Protein AF-A0A4Y2Q4W3-F1 (afdb_monomer_lite)

Sequence (181 aa):
MRSGQETLEQEMRSGQERLEQEMRSGQERLEKEMRSGQEEMKIHVDGCIGKIEEEVQCVKLKIEKVESEVQRKFEESNCEIQDKIGNLERRISELEERPNYFPASPEFISSRPKVKPLTFDGQTSWTVFKTQFDVVSSTNGWTDFMKASQLVASLRGSAAEVLQGIPADKLTDLTTVEKAL

Secondary structure (DSSP, 8-state):
-HHHHHHHHHHHHHHHHHHHHHHHHHHHHHHHHHHHHHHHHHHHHHHHHHHHHHHHHHHHHHHHHHHHHHHHHHHHHHHHHHHHHHHHHHHHHHHHHS-------TTSS--S--PPPPPB-SSS-HHHHHHHHHHHHHHHT--HHHHHHHHHHHB-THHHHTTTT--TTGGG-HHHHHHH-

Structure (mmCIF, N/CA/C/O backbone):
data_AF-A0A4Y2Q4W3-F1
#
_entry.id   AF-A0A4Y2Q4W3-F1
#
loop_
_atom_site.group_PDB
_atom_site.id
_atom_site.type_symbol
_atom_site.label_atom_id
_atom_site.label_alt_id
_atom_site.label_comp_id
_atom_site.label_asym_id
_atom_site.label_entity_id
_atom_site.label_seq_id
_atom_site.pdbx_PDB_ins_code
_atom_site.Cartn_x
_atom_site.Cartn_y
_atom_site.Cartn_z
_atom_site.occupancy
_atom_site.B_iso_or_equiv
_atom_site.auth_seq_id
_atom_site.auth_comp_id
_atom_site.auth_asym_id
_atom_site.auth_atom_id
_atom_site.pdbx_PDB_model_num
ATOM 1 N N . MET A 1 1 ? -53.716 13.821 88.367 1.00 63.88 1 MET A N 1
ATOM 2 C CA . MET A 1 1 ? -52.591 14.590 87.786 1.00 63.88 1 MET A CA 1
ATOM 3 C C . MET A 1 1 ? -51.430 13.702 87.352 1.00 63.88 1 MET A C 1
ATOM 5 O O . MET A 1 1 ? -50.987 13.874 86.231 1.00 63.88 1 MET A O 1
ATOM 9 N N . ARG A 1 2 ? -50.978 12.730 88.158 1.00 69.19 2 ARG A N 1
ATOM 10 C CA . ARG A 1 2 ? -49.822 11.875 87.818 1.00 69.19 2 ARG A CA 1
ATOM 11 C C . ARG A 1 2 ? -49.988 11.042 86.526 1.00 69.19 2 ARG A C 1
ATOM 13 O O . ARG A 1 2 ? -49.065 10.992 85.730 1.00 69.19 2 ARG A O 1
ATOM 20 N N . SER A 1 3 ? -51.185 10.513 86.259 1.00 76.00 3 SER A N 1
ATOM 21 C CA . SER A 1 3 ? -51.466 9.701 85.062 1.00 76.00 3 SER A CA 1
ATOM 22 C C . SER A 1 3 ? -51.360 10.459 83.732 1.00 76.00 3 SER A C 1
ATOM 24 O O . SER A 1 3 ? -50.920 9.886 82.749 1.00 76.00 3 SER A O 1
ATOM 26 N N . GLY A 1 4 ? -51.724 11.747 83.685 1.00 82.69 4 GLY A N 1
ATOM 27 C CA . GLY A 1 4 ? -51.643 12.540 82.449 1.00 82.69 4 GLY A CA 1
ATOM 28 C C . GLY A 1 4 ? -50.209 12.907 82.054 1.00 82.69 4 GLY A C 1
ATOM 29 O O . GLY A 1 4 ? -49.908 13.020 80.871 1.00 82.69 4 GLY A O 1
ATOM 30 N N . GLN A 1 5 ? -49.316 13.056 83.039 1.00 83.19 5 GLN A N 1
ATOM 31 C CA . GLN A 1 5 ? -47.895 13.318 82.802 1.00 83.19 5 GLN A CA 1
ATOM 32 C C . GLN A 1 5 ? -47.180 12.068 82.267 1.00 83.19 5 GLN A C 1
ATOM 34 O O . GLN A 1 5 ? -46.399 12.167 81.327 1.00 83.19 5 GLN A O 1
ATOM 39 N N . GLU A 1 6 ? -47.510 10.892 82.807 1.00 85.00 6 GLU A N 1
ATOM 40 C CA . GLU A 1 6 ? -47.004 9.606 82.308 1.00 85.00 6 GLU A CA 1
ATOM 41 C C . GLU A 1 6 ? -47.453 9.337 80.861 1.00 85.00 6 GLU A C 1
ATOM 43 O O . GLU A 1 6 ? -46.635 8.925 80.040 1.00 85.00 6 GLU A O 1
ATOM 48 N N . THR A 1 7 ? -48.714 9.633 80.512 1.00 86.88 7 THR A N 1
ATOM 49 C CA . THR A 1 7 ? -49.203 9.500 79.126 1.00 86.88 7 THR A CA 1
ATOM 50 C C . THR A 1 7 ? -48.441 10.412 78.162 1.00 86.88 7 THR A C 1
ATOM 52 O O . THR A 1 7 ? -48.019 9.957 77.101 1.00 86.88 7 THR A O 1
ATOM 55 N N . LEU A 1 8 ? -48.202 11.672 78.540 1.00 89.25 8 LEU A N 1
ATOM 56 C CA . LEU A 1 8 ? -47.460 12.624 77.709 1.00 89.25 8 LEU A CA 1
ATOM 57 C C . LEU A 1 8 ? -46.004 12.176 77.478 1.00 89.25 8 LEU A C 1
ATOM 59 O O . LEU A 1 8 ? -45.507 12.217 76.354 1.00 89.25 8 LEU A O 1
ATOM 63 N N . GLU A 1 9 ? -45.318 11.710 78.527 1.00 88.62 9 GLU A N 1
ATOM 64 C CA . GLU A 1 9 ? -43.947 11.193 78.415 1.00 88.62 9 GLU A CA 1
ATOM 65 C C . GLU A 1 9 ? -43.854 9.928 77.551 1.00 88.62 9 GLU A C 1
ATOM 67 O O . GLU A 1 9 ? -42.837 9.700 76.887 1.00 88.62 9 GLU A O 1
ATOM 72 N N . GLN A 1 10 ? -44.888 9.086 77.571 1.00 91.62 10 GLN A N 1
ATOM 73 C CA . GLN A 1 10 ? -44.952 7.883 76.748 1.00 91.62 10 GLN A CA 1
ATOM 74 C C . GLN A 1 10 ? -45.185 8.225 75.272 1.00 91.62 10 GLN A C 1
ATOM 76 O O . GLN A 1 10 ? -44.501 7.676 74.406 1.00 91.62 10 GLN A O 1
ATOM 81 N N . GLU A 1 11 ? -46.085 9.168 74.975 1.00 93.19 11 GLU A N 1
ATOM 82 C CA . GLU A 1 11 ? -46.305 9.643 73.606 1.00 93.19 11 GLU A CA 1
ATOM 83 C C . GLU A 1 11 ? -45.044 10.286 73.024 1.00 93.19 11 GLU A C 1
ATOM 85 O O . GLU A 1 11 ? -44.653 9.941 71.907 1.00 93.19 11 GLU A O 1
ATOM 90 N N . MET A 1 12 ? -44.348 11.134 73.793 1.00 93.25 12 MET A N 1
ATOM 91 C CA . MET A 1 12 ? -43.080 11.734 73.360 1.00 93.25 12 MET A CA 1
ATOM 92 C C . MET A 1 12 ? -42.020 10.680 73.030 1.00 93.25 12 MET A C 1
ATOM 94 O O . MET A 1 12 ? -41.378 10.770 71.982 1.00 93.25 12 MET A O 1
ATOM 98 N N . ARG A 1 13 ? -41.868 9.655 73.880 1.00 93.69 13 ARG A N 1
ATOM 99 C CA . ARG A 1 13 ? -40.949 8.537 73.615 1.00 93.69 13 ARG A CA 1
ATOM 100 C C . ARG A 1 13 ? -41.320 7.788 72.340 1.00 93.69 13 ARG A C 1
ATOM 102 O O . ARG A 1 13 ? -40.467 7.607 71.478 1.00 93.69 13 ARG A O 1
ATOM 109 N N . SER A 1 14 ? -42.595 7.439 72.178 1.00 95.12 14 SER A N 1
ATOM 110 C CA . SER A 1 14 ? -43.063 6.732 70.981 1.00 95.12 14 SER A CA 1
ATOM 111 C C . SER A 1 14 ? -42.890 7.559 69.698 1.00 95.12 14 SER A C 1
ATOM 113 O O . SER A 1 14 ? -42.559 7.016 68.646 1.00 95.12 14 SER A O 1
ATOM 115 N N . GLY A 1 15 ? -43.073 8.882 69.775 1.00 96.06 15 GLY A N 1
ATOM 116 C CA . GLY A 1 15 ? -42.866 9.795 68.654 1.00 96.06 15 GLY A CA 1
ATOM 117 C C . GLY A 1 15 ? -41.399 9.877 68.241 1.00 96.06 15 GLY A C 1
ATOM 118 O O . GLY A 1 15 ? -41.096 9.817 67.050 1.00 96.06 15 GLY A O 1
ATOM 119 N N . GLN A 1 16 ? -40.490 9.953 69.216 1.00 94.81 16 GLN A N 1
ATOM 120 C CA . GLN A 1 16 ? -39.051 9.947 68.959 1.00 94.81 16 GLN A CA 1
ATOM 121 C C . GLN A 1 16 ? -38.584 8.611 68.365 1.00 94.81 16 GLN A C 1
ATOM 123 O O . GLN A 1 16 ? -37.875 8.611 67.360 1.00 94.81 16 GLN A O 1
ATOM 128 N N . GLU A 1 17 ? -39.026 7.481 68.923 1.00 95.94 17 GLU A N 1
ATOM 129 C CA . GLU A 1 17 ? -38.702 6.147 68.397 1.00 95.94 17 GLU A CA 1
ATOM 130 C C . GLU A 1 17 ? -39.173 5.979 66.946 1.00 95.94 17 GLU A C 1
ATOM 132 O O . GLU A 1 17 ? -38.415 5.501 66.098 1.00 95.94 17 GLU A O 1
ATOM 137 N N . ARG A 1 18 ? -40.393 6.437 66.629 1.00 96.00 18 ARG A N 1
ATOM 138 C CA . ARG A 1 18 ? -40.919 6.431 65.255 1.00 96.00 18 ARG A CA 1
ATOM 139 C C . ARG A 1 18 ? -40.069 7.271 64.310 1.00 96.00 18 ARG A C 1
ATOM 141 O O . ARG A 1 18 ? -39.752 6.801 63.221 1.00 96.00 18 ARG A O 1
ATOM 148 N N . LEU A 1 19 ? -39.682 8.479 64.719 1.00 95.75 19 LEU A N 1
ATOM 149 C CA . LEU A 1 19 ? -38.840 9.357 63.904 1.00 95.75 19 LEU A CA 1
ATOM 150 C C . LEU A 1 19 ? -37.470 8.718 63.629 1.00 95.75 19 LEU A C 1
ATOM 152 O O . LEU A 1 19 ? -37.004 8.703 62.492 1.00 95.75 19 LEU A O 1
ATOM 156 N N . GLU A 1 20 ? -36.836 8.142 64.650 1.00 95.69 20 GLU A N 1
ATOM 157 C CA . GLU A 1 20 ? -35.558 7.441 64.498 1.00 95.69 20 GLU A CA 1
ATOM 158 C C . GLU A 1 20 ? -35.669 6.197 63.604 1.00 95.69 20 GLU A C 1
ATOM 160 O O . GLU A 1 20 ? -34.729 5.874 62.870 1.00 95.69 20 GLU A O 1
ATOM 165 N N . GLN A 1 21 ? -36.797 5.483 63.656 1.00 96.12 21 GLN A N 1
ATOM 166 C CA . GLN A 1 21 ? -37.062 4.328 62.798 1.00 96.12 21 GLN A CA 1
ATOM 167 C C . GLN A 1 21 ? -37.315 4.743 61.341 1.00 96.12 21 GLN A C 1
ATOM 169 O O . GLN A 1 21 ? -36.791 4.111 60.419 1.00 96.12 21 GLN A O 1
ATOM 174 N N . GLU A 1 22 ? -38.068 5.821 61.113 1.00 96.56 22 GLU A N 1
ATOM 175 C CA . GLU A 1 22 ? -38.273 6.392 59.778 1.00 96.56 22 GLU A CA 1
ATOM 176 C C . GLU A 1 22 ? -36.949 6.869 59.170 1.00 96.56 22 GLU A C 1
ATOM 178 O O . GLU A 1 22 ? -36.658 6.534 58.022 1.00 96.56 22 GLU A O 1
ATOM 183 N N . MET A 1 23 ? -36.094 7.549 59.943 1.00 95.88 23 MET A N 1
ATOM 184 C CA . MET A 1 23 ? -34.764 7.954 59.467 1.00 95.88 23 MET A CA 1
ATOM 185 C C . MET A 1 23 ? -33.887 6.752 59.104 1.00 95.88 23 MET A C 1
ATOM 187 O O . MET A 1 23 ? -33.291 6.738 58.026 1.00 95.88 23 MET A O 1
ATOM 191 N N . ARG A 1 24 ? -33.835 5.722 59.963 1.00 96.94 24 ARG A N 1
ATOM 192 C CA . ARG A 1 24 ? -33.059 4.499 59.688 1.00 96.94 24 ARG A CA 1
ATOM 193 C C . ARG A 1 24 ? -33.545 3.784 58.432 1.00 96.94 24 ARG A C 1
ATOM 195 O O . ARG A 1 24 ? -32.750 3.509 57.540 1.00 96.94 24 ARG A O 1
ATOM 202 N N . SER A 1 25 ? -34.850 3.544 58.326 1.00 96.94 25 SER A N 1
ATOM 203 C CA . SER A 1 25 ? -35.423 2.871 57.155 1.00 96.94 25 SER A CA 1
ATOM 204 C C . SER A 1 25 ? -35.281 3.697 55.871 1.00 96.94 25 SER A C 1
ATOM 206 O O . SER A 1 25 ? -35.055 3.133 54.801 1.00 96.94 25 SER A O 1
ATOM 208 N N . GLY A 1 26 ? -35.355 5.030 55.954 1.00 97.56 26 GLY A N 1
ATOM 209 C CA . GLY A 1 26 ? -35.084 5.928 54.832 1.00 97.56 26 GLY A CA 1
ATOM 210 C C . GLY A 1 26 ? -33.639 5.832 54.342 1.00 97.56 26 GLY A C 1
ATOM 211 O O . GLY A 1 26 ? -33.408 5.700 53.138 1.00 97.56 26 GLY A O 1
ATOM 212 N N . GLN A 1 27 ? -32.675 5.825 55.266 1.00 96.25 27 GLN A N 1
ATOM 213 C CA . GLN A 1 27 ? -31.259 5.662 54.938 1.00 96.25 27 GLN A CA 1
ATOM 214 C C . GLN A 1 27 ? -30.973 4.286 54.318 1.00 96.25 27 GLN A C 1
ATOM 216 O O . GLN A 1 27 ? -30.348 4.214 53.261 1.00 96.25 27 GLN A O 1
ATOM 221 N N . GLU A 1 28 ? -31.496 3.205 54.903 1.00 97.19 28 GLU A N 1
ATOM 222 C CA . GLU A 1 28 ? -31.343 1.845 54.363 1.00 97.19 28 GLU A CA 1
ATOM 223 C C . GLU A 1 28 ? -31.926 1.710 52.947 1.00 97.19 28 GLU A C 1
ATOM 225 O O . GLU A 1 28 ? -31.341 1.048 52.085 1.00 97.19 28 GLU A O 1
ATOM 230 N N . ARG A 1 29 ? -33.070 2.357 52.678 1.00 97.56 29 ARG A N 1
ATOM 231 C CA . ARG A 1 29 ? -33.680 2.379 51.341 1.00 97.56 29 ARG A CA 1
ATOM 232 C C . ARG A 1 29 ? -32.801 3.094 50.321 1.00 97.56 29 ARG A C 1
ATOM 234 O O . ARG A 1 29 ? -32.571 2.535 49.251 1.00 97.56 29 ARG A O 1
ATOM 241 N N . LEU A 1 30 ? -32.289 4.279 50.658 1.00 97.12 30 LEU A N 1
ATOM 242 C CA . LEU A 1 30 ? -31.392 5.040 49.781 1.00 97.12 30 LEU A CA 1
ATOM 243 C C . LEU A 1 30 ? -30.102 4.268 49.486 1.00 97.12 30 LEU A C 1
ATOM 245 O O . LEU A 1 30 ? -29.673 4.195 48.336 1.00 97.12 30 LEU A O 1
ATOM 249 N N . GLU A 1 31 ? -29.506 3.641 50.501 1.00 97.69 31 GLU A N 1
ATOM 250 C CA . GLU A 1 31 ? -28.313 2.810 50.320 1.00 97.69 31 GLU A CA 1
ATOM 251 C C . GLU A 1 31 ? -28.587 1.602 49.419 1.00 97.69 31 GLU A C 1
ATOM 253 O O . GLU A 1 31 ? -27.756 1.260 48.572 1.00 97.69 31 GLU A O 1
ATOM 258 N N . LYS A 1 32 ? -29.751 0.959 49.568 1.00 97.62 32 LYS A N 1
ATOM 259 C CA . LYS A 1 32 ? -30.148 -0.175 48.728 1.00 97.62 32 LYS A CA 1
ATOM 260 C C . LYS A 1 32 ? -30.369 0.240 47.273 1.00 97.62 32 LYS A C 1
ATOM 262 O O . LYS A 1 32 ? -29.875 -0.458 46.392 1.00 97.62 32 LYS A O 1
ATOM 267 N N . GLU A 1 33 ? -31.066 1.350 47.028 1.00 97.75 33 GLU A N 1
ATOM 268 C CA . GLU A 1 33 ? -31.304 1.882 45.675 1.00 97.75 33 GLU A CA 1
ATOM 269 C C . GLU A 1 33 ? -29.999 2.314 44.996 1.00 97.75 33 GLU A C 1
ATOM 271 O O . GLU A 1 33 ? -29.754 1.985 43.835 1.00 97.75 33 GLU A O 1
ATOM 276 N N . MET A 1 34 ? -29.113 2.990 45.734 1.00 97.56 34 MET A N 1
ATOM 277 C CA . MET A 1 34 ? -27.797 3.368 45.221 1.00 97.56 34 MET A CA 1
ATOM 278 C C . MET A 1 34 ? -26.967 2.131 44.864 1.00 97.56 34 MET A C 1
ATOM 280 O O . MET A 1 34 ? -26.343 2.085 43.804 1.00 97.56 34 MET A O 1
ATOM 284 N N . ARG A 1 35 ? -26.998 1.099 45.715 1.00 97.94 35 ARG A N 1
ATOM 285 C CA . ARG A 1 35 ? -26.298 -0.166 45.469 1.00 97.94 35 ARG A CA 1
ATOM 286 C C . ARG A 1 35 ? -26.860 -0.909 44.258 1.00 97.94 35 ARG A C 1
ATOM 288 O O . ARG A 1 35 ? -26.075 -1.411 43.460 1.00 97.94 35 ARG A O 1
ATOM 295 N N . SER A 1 36 ? -28.183 -0.975 44.097 1.00 97.81 36 SER A N 1
ATOM 296 C CA . SER A 1 36 ? -28.784 -1.623 42.924 1.00 97.81 36 SER A CA 1
ATOM 297 C C . SER A 1 36 ? -28.456 -0.874 41.635 1.00 97.81 36 SER A C 1
ATOM 299 O O . SER A 1 36 ? -28.071 -1.510 40.661 1.00 97.81 36 SER A O 1
ATOM 301 N N . GLY A 1 37 ? -28.508 0.463 41.644 1.00 98.06 37 GLY A N 1
ATOM 302 C CA . GLY A 1 37 ? -28.131 1.268 40.478 1.00 98.06 37 GLY A CA 1
ATOM 303 C C . GLY A 1 37 ? -26.657 1.099 40.089 1.00 98.06 37 GLY A C 1
ATOM 304 O O . GLY A 1 37 ? -26.328 1.027 38.905 1.00 98.06 37 GLY A O 1
ATOM 305 N N . GLN A 1 38 ? -25.762 0.977 41.075 1.00 97.94 38 GLN A N 1
ATOM 306 C CA . GLN A 1 38 ? -24.351 0.671 40.826 1.00 97.94 38 GLN A CA 1
ATOM 307 C C . GLN A 1 38 ? -24.152 -0.723 40.220 1.00 97.94 38 GLN A C 1
ATOM 309 O O . GLN A 1 38 ? -23.365 -0.859 39.284 1.00 97.94 38 GLN A O 1
ATOM 314 N N . GLU A 1 39 ? -24.862 -1.741 40.712 1.00 97.75 39 GLU A N 1
ATOM 315 C CA . GLU A 1 39 ? -24.746 -3.108 40.189 1.00 97.75 39 GLU A CA 1
ATOM 316 C C . GLU A 1 39 ? -25.289 -3.219 38.757 1.00 97.75 39 GLU A C 1
ATOM 318 O O . GLU A 1 39 ? -24.640 -3.808 37.895 1.00 97.75 39 GLU A O 1
ATOM 323 N N . GLU A 1 40 ? -26.428 -2.590 38.460 1.00 98.19 40 GLU A N 1
ATOM 324 C CA . GLU A 1 40 ? -26.977 -2.542 37.098 1.00 98.19 40 GLU A CA 1
ATOM 325 C C . GLU A 1 40 ? -26.015 -1.858 36.121 1.00 98.19 40 GLU A C 1
ATOM 327 O O . GLU A 1 40 ? -25.751 -2.373 35.029 1.00 98.19 40 GLU A O 1
ATOM 332 N N . MET A 1 41 ? -25.444 -0.719 36.524 1.00 98.31 41 MET A N 1
ATOM 333 C CA . MET A 1 41 ? -24.472 -0.003 35.701 1.00 98.31 41 MET A CA 1
ATOM 334 C C . MET A 1 41 ? -23.200 -0.823 35.486 1.00 98.31 41 MET A C 1
ATOM 336 O O . MET A 1 41 ? -22.667 -0.837 34.377 1.00 98.31 41 MET A O 1
ATOM 340 N N . LYS A 1 42 ? -22.738 -1.548 36.507 1.00 98.31 42 LYS A N 1
ATOM 341 C CA . LYS A 1 42 ? -21.594 -2.453 36.395 1.00 98.31 42 LYS A CA 1
ATOM 342 C C . LYS A 1 42 ? -21.857 -3.569 35.384 1.00 98.31 42 LYS A C 1
ATOM 344 O O . LYS A 1 42 ? -21.051 -3.749 34.479 1.00 98.31 42 LYS A O 1
ATOM 349 N N . ILE A 1 43 ? -23.009 -4.240 35.463 1.00 98.44 43 ILE A N 1
ATOM 350 C CA . ILE A 1 43 ? -23.404 -5.283 34.498 1.00 98.44 43 ILE A CA 1
ATOM 351 C C . ILE A 1 43 ? -23.430 -4.722 33.070 1.00 98.44 43 ILE A C 1
ATOM 353 O O . ILE A 1 43 ? -22.956 -5.370 32.134 1.00 98.44 43 ILE A O 1
ATOM 357 N N . HIS A 1 44 ? -23.966 -3.512 32.885 1.00 98.50 44 HIS A N 1
ATOM 358 C CA . HIS A 1 44 ? -24.004 -2.873 31.572 1.00 98.50 44 HIS A CA 1
ATOM 359 C C . HIS A 1 44 ? -22.602 -2.554 31.037 1.00 98.50 44 HIS A C 1
ATOM 361 O O . HIS A 1 44 ? -22.313 -2.822 29.869 1.00 98.50 44 HIS A O 1
ATOM 367 N N . VAL A 1 45 ? -21.729 -2.001 31.885 1.00 98.62 45 VAL A N 1
ATOM 368 C CA . VAL A 1 45 ? -20.341 -1.681 31.529 1.00 98.62 45 VAL A CA 1
ATOM 369 C C . VAL A 1 45 ? -19.566 -2.949 31.182 1.00 98.62 45 VAL A C 1
ATOM 371 O O . VAL A 1 45 ? -18.958 -2.990 30.116 1.00 98.62 45 VAL A O 1
ATOM 374 N N . ASP A 1 46 ? -19.658 -3.999 31.999 1.00 98.62 46 ASP A N 1
ATOM 375 C CA . ASP A 1 46 ? -19.004 -5.289 31.746 1.00 98.62 46 ASP A CA 1
ATOM 376 C C . ASP A 1 46 ? -19.490 -5.908 30.422 1.00 98.62 46 ASP A C 1
ATOM 378 O O . ASP A 1 46 ? -18.693 -6.398 29.621 1.00 98.62 46 ASP A O 1
ATOM 382 N N . GLY A 1 47 ? -20.791 -5.807 30.124 1.00 98.69 47 GLY A N 1
ATOM 383 C CA . GLY A 1 47 ? -21.355 -6.257 28.849 1.00 98.69 47 GLY A CA 1
ATOM 384 C C . GLY A 1 47 ? -20.863 -5.453 27.638 1.00 98.69 47 GLY A C 1
ATOM 385 O O . GLY A 1 47 ? -20.638 -6.019 26.566 1.00 98.69 47 GLY A O 1
ATOM 386 N N . CYS A 1 48 ? -20.680 -4.140 27.785 1.00 98.56 48 CYS A N 1
ATOM 387 C CA . CYS A 1 48 ? -20.084 -3.298 26.747 1.00 98.56 48 CYS A CA 1
ATOM 388 C C . CYS A 1 48 ? -18.598 -3.617 26.540 1.00 98.56 48 CYS A C 1
ATOM 390 O O . CYS A 1 48 ? -18.161 -3.702 25.393 1.00 98.56 48 CYS A O 1
ATOM 392 N N . ILE A 1 49 ? -17.848 -3.840 27.623 1.00 98.69 49 ILE A N 1
ATOM 393 C CA . ILE A 1 49 ? -16.440 -4.253 27.573 1.00 98.69 49 ILE A CA 1
ATOM 394 C C . ILE A 1 49 ? -16.312 -5.571 26.808 1.00 98.69 49 ILE A C 1
ATOM 396 O O . ILE A 1 49 ? -15.557 -5.618 25.841 1.00 98.69 49 ILE A O 1
ATOM 400 N N . GLY A 1 50 ? -17.114 -6.588 27.144 1.00 98.62 50 GLY A N 1
ATOM 401 C CA . GLY A 1 50 ? -17.065 -7.886 26.462 1.00 98.62 50 GLY A CA 1
ATOM 402 C C . GLY A 1 50 ? -17.311 -7.784 24.952 1.00 98.62 50 GLY A C 1
ATOM 403 O O . GLY A 1 50 ? -16.558 -8.344 24.160 1.00 98.62 50 GLY A O 1
ATOM 404 N N . LYS A 1 51 ? -18.298 -6.985 24.522 1.00 98.62 51 LYS A N 1
ATOM 405 C CA . LYS A 1 51 ? -18.552 -6.745 23.087 1.00 98.62 51 LYS A CA 1
ATOM 406 C C . LYS A 1 51 ? -17.377 -6.061 22.388 1.00 98.62 51 LYS A C 1
ATOM 408 O O . LYS A 1 51 ? -17.053 -6.397 21.254 1.00 98.62 51 LYS A O 1
ATOM 413 N N . ILE A 1 52 ? -16.753 -5.083 23.046 1.00 98.56 52 ILE A N 1
ATOM 414 C CA . ILE A 1 52 ? -15.578 -4.393 22.501 1.00 98.56 52 ILE A CA 1
ATOM 415 C C . ILE A 1 52 ? -14.406 -5.371 22.380 1.00 98.56 52 ILE A C 1
ATOM 417 O O . ILE A 1 52 ? -13.725 -5.374 21.358 1.00 98.56 52 ILE A O 1
ATOM 421 N N . GLU A 1 53 ? -14.183 -6.217 23.385 1.00 98.62 53 GLU A N 1
ATOM 422 C CA . GLU A 1 53 ? -13.133 -7.236 23.358 1.00 98.62 53 GLU A CA 1
ATOM 423 C C . GLU A 1 53 ? -13.337 -8.237 22.212 1.00 98.62 53 GLU A C 1
ATOM 425 O O . GLU A 1 53 ? -12.385 -8.522 21.482 1.00 98.62 53 GLU A O 1
ATOM 430 N N . GLU A 1 54 ? -14.566 -8.712 21.992 1.00 98.56 54 GLU A N 1
ATOM 431 C CA . GLU A 1 54 ? -14.914 -9.591 20.866 1.00 98.56 54 GLU A CA 1
ATOM 432 C C . GLU A 1 54 ? -14.614 -8.939 19.507 1.00 98.56 54 GLU A C 1
ATOM 434 O O . GLU A 1 54 ? -13.954 -9.544 18.653 1.00 98.56 54 GLU A O 1
ATOM 439 N N . GLU A 1 55 ? -15.037 -7.688 19.307 1.00 98.44 55 GLU A N 1
ATOM 440 C CA . GLU A 1 55 ? -14.778 -6.946 18.067 1.00 98.44 55 GLU A CA 1
ATOM 441 C C . GLU A 1 55 ? -13.279 -6.690 17.852 1.00 98.44 55 GLU A C 1
ATOM 443 O O . GLU A 1 55 ? -12.770 -6.864 16.741 1.00 98.44 55 GLU A O 1
ATOM 448 N N . VAL A 1 56 ? -12.536 -6.349 18.910 1.00 98.56 56 VAL A N 1
ATOM 449 C CA . VAL A 1 56 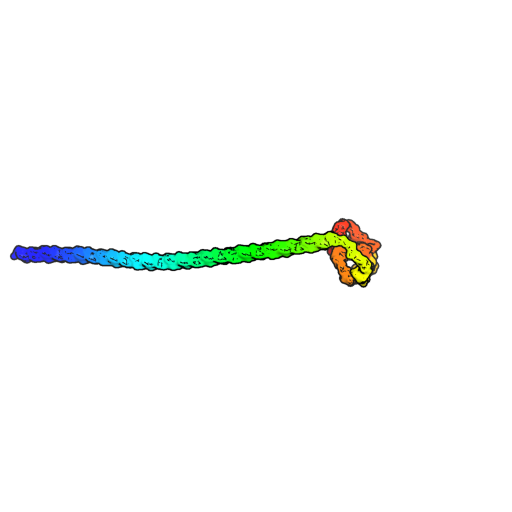? -11.077 -6.173 18.848 1.00 98.56 56 VAL A CA 1
ATOM 450 C C . VAL A 1 56 ? -10.385 -7.475 18.439 1.00 98.56 56 VAL A C 1
ATOM 452 O O . VAL A 1 56 ? -9.506 -7.446 17.573 1.00 98.56 56 VAL A O 1
ATOM 455 N N . GLN A 1 57 ? -10.793 -8.624 18.989 1.00 98.62 57 GLN A N 1
ATOM 456 C CA . GLN A 1 57 ? -10.249 -9.926 18.582 1.00 98.62 57 GLN A CA 1
ATOM 457 C C . GLN A 1 57 ? -10.605 -10.271 17.129 1.00 98.62 57 GLN A C 1
ATOM 459 O O . GLN A 1 57 ? -9.750 -10.739 16.376 1.00 98.62 57 GLN A O 1
ATOM 464 N N . CYS A 1 58 ? -11.835 -9.985 16.695 1.00 98.50 58 CYS A N 1
ATOM 465 C CA . CYS A 1 58 ? -12.265 -10.173 15.307 1.00 98.50 58 CYS A CA 1
ATOM 466 C C . CYS A 1 58 ? -11.415 -9.346 14.328 1.00 98.50 58 CYS A C 1
ATOM 468 O O . CYS A 1 58 ? -10.940 -9.863 13.312 1.00 98.50 58 CYS A O 1
ATOM 470 N N . VAL A 1 59 ? -11.184 -8.066 14.639 1.00 98.69 59 VAL A N 1
ATOM 471 C CA . VAL A 1 59 ? -10.332 -7.178 13.834 1.00 98.69 59 VAL A CA 1
ATOM 472 C C . VAL A 1 59 ? -8.889 -7.670 13.820 1.00 98.69 59 VAL A C 1
ATOM 474 O O . VAL A 1 59 ? -8.284 -7.715 12.749 1.00 98.69 59 VAL A O 1
ATOM 477 N N . LYS A 1 60 ? -8.354 -8.106 14.965 1.00 98.56 60 LYS A N 1
ATOM 478 C CA . LYS A 1 60 ? -7.001 -8.664 15.058 1.00 98.56 60 LYS A CA 1
ATOM 479 C C . LYS A 1 60 ? -6.808 -9.855 14.112 1.00 98.56 60 LYS A C 1
ATOM 481 O O . LYS A 1 60 ? -5.879 -9.842 13.310 1.00 98.56 60 LYS A O 1
ATOM 486 N N . LEU A 1 61 ? -7.728 -10.823 14.122 1.00 98.50 61 LEU A N 1
ATOM 487 C CA . LEU A 1 61 ? -7.673 -11.986 13.223 1.00 98.50 61 LEU A CA 1
ATOM 488 C C . LEU A 1 61 ? -7.783 -11.594 11.741 1.00 98.50 61 LEU A C 1
ATOM 490 O O . LEU A 1 61 ? -7.121 -12.183 10.885 1.00 98.50 61 LEU A O 1
ATOM 494 N N . LYS A 1 62 ? -8.607 -10.589 11.412 1.00 98.62 62 LYS A N 1
ATOM 495 C CA . LYS A 1 62 ? -8.703 -10.064 10.039 1.00 98.62 62 LYS A CA 1
ATOM 496 C C . LYS A 1 62 ? -7.394 -9.417 9.585 1.00 98.62 62 LYS A C 1
ATOM 498 O O . LYS A 1 62 ? -7.010 -9.616 8.435 1.00 98.62 62 LYS A O 1
ATOM 503 N N . ILE A 1 63 ? -6.718 -8.677 10.466 1.00 98.69 63 ILE A N 1
ATOM 504 C CA . ILE A 1 63 ? -5.411 -8.068 10.184 1.00 98.69 63 ILE A CA 1
ATOM 505 C C . ILE A 1 63 ? -4.364 -9.156 9.928 1.00 98.69 63 ILE A C 1
ATOM 507 O O . ILE A 1 63 ? -3.732 -9.127 8.875 1.00 98.69 63 ILE A O 1
ATOM 511 N N . GLU A 1 64 ? -4.253 -10.153 10.812 1.00 98.62 64 GLU A N 1
ATOM 512 C CA . GLU A 1 64 ? -3.316 -11.280 10.652 1.00 98.62 64 GLU A CA 1
ATOM 513 C C . GLU A 1 64 ? -3.549 -12.030 9.328 1.00 98.62 64 GLU A C 1
ATOM 515 O O . GLU A 1 64 ? -2.608 -12.364 8.603 1.00 98.62 64 GLU A O 1
ATOM 520 N N . LYS A 1 65 ? -4.817 -12.242 8.949 1.00 98.56 65 LYS A N 1
ATOM 521 C CA . LYS A 1 65 ? -5.158 -12.860 7.663 1.00 98.56 65 LYS A CA 1
ATOM 522 C C . LYS A 1 65 ? -4.677 -12.017 6.480 1.00 98.56 65 LYS A C 1
ATOM 524 O O . LYS A 1 65 ? -4.052 -12.563 5.571 1.00 98.56 65 LYS A O 1
ATOM 529 N N . VAL A 1 66 ? -4.957 -10.713 6.476 1.00 98.69 66 VAL A N 1
ATOM 530 C CA . VAL A 1 66 ? -4.526 -9.810 5.395 1.00 98.69 66 VAL A CA 1
ATOM 531 C C . VAL A 1 66 ? -3.002 -9.767 5.296 1.00 98.69 66 VAL A C 1
ATOM 533 O O . VAL A 1 66 ? -2.468 -9.846 4.191 1.00 98.69 66 VAL A O 1
ATOM 536 N N . GLU A 1 67 ? -2.304 -9.708 6.428 1.00 98.62 67 GLU A N 1
ATOM 537 C CA . GLU A 1 67 ? -0.841 -9.745 6.485 1.00 98.62 67 GLU A CA 1
ATOM 538 C C . GLU A 1 67 ? -0.289 -11.022 5.833 1.00 98.62 67 GLU A C 1
ATOM 540 O O . GLU A 1 67 ? 0.564 -10.944 4.947 1.00 98.62 67 GLU A O 1
ATOM 545 N N . SER A 1 68 ? -0.860 -12.187 6.162 1.00 98.44 68 SER A N 1
ATOM 546 C CA . SER A 1 68 ? -0.468 -13.466 5.553 1.00 98.44 68 SER A CA 1
ATOM 547 C C . SER A 1 68 ? -0.725 -13.525 4.038 1.00 98.44 68 SER A C 1
ATOM 549 O O . SER A 1 68 ? 0.085 -14.066 3.282 1.00 98.44 68 SER A O 1
ATOM 551 N N . GLU A 1 69 ? -1.830 -12.941 3.558 1.00 98.75 69 GLU A N 1
ATOM 552 C CA . GLU A 1 69 ? -2.158 -12.909 2.130 1.00 98.75 69 GLU A CA 1
ATOM 553 C C . GLU A 1 69 ? -1.223 -11.986 1.344 1.00 98.75 69 GLU A C 1
ATOM 555 O O . GLU A 1 69 ? -0.826 -12.326 0.225 1.00 98.75 69 GLU A O 1
ATOM 560 N N . VAL A 1 70 ? -0.867 -10.834 1.917 1.00 98.69 70 VAL A N 1
ATOM 561 C CA . VAL A 1 70 ? 0.096 -9.898 1.324 1.00 98.69 70 VAL A CA 1
ATOM 562 C C . VAL A 1 70 ? 1.482 -10.535 1.260 1.00 98.69 70 VAL A C 1
ATOM 564 O O . VAL A 1 70 ? 2.095 -10.520 0.191 1.00 98.69 70 VAL A O 1
ATOM 567 N N . GLN A 1 71 ? 1.934 -11.156 2.353 1.00 98.62 71 GLN A N 1
ATOM 568 C CA . GLN A 1 71 ? 3.219 -11.852 2.414 1.00 98.62 71 GLN A CA 1
ATOM 569 C C . GLN A 1 71 ? 3.313 -12.946 1.340 1.00 98.62 71 GLN A C 1
ATOM 571 O O . GLN A 1 71 ? 4.252 -12.961 0.544 1.00 98.62 71 GLN A O 1
ATOM 576 N N . ARG A 1 72 ? 2.285 -13.800 1.234 1.00 98.44 72 ARG A N 1
ATOM 577 C CA . ARG A 1 72 ? 2.222 -14.864 0.218 1.00 98.44 72 ARG A CA 1
ATOM 578 C C . ARG A 1 72 ? 2.288 -14.316 -1.210 1.00 98.44 72 ARG A C 1
ATOM 580 O O . ARG A 1 72 ? 2.992 -14.875 -2.044 1.00 98.44 72 ARG A O 1
ATOM 587 N N . LYS A 1 73 ? 1.567 -13.227 -1.510 1.00 98.38 73 LYS A N 1
ATOM 588 C CA . LYS A 1 73 ? 1.597 -12.593 -2.844 1.00 98.38 73 LYS A CA 1
ATOM 589 C C . LYS A 1 73 ? 2.968 -12.016 -3.186 1.00 98.38 73 LYS A C 1
ATOM 591 O O . LYS A 1 73 ? 3.364 -12.039 -4.353 1.00 98.38 73 LYS A O 1
ATOM 596 N N . PHE A 1 74 ? 3.668 -11.480 -2.191 1.00 98.25 74 PHE A N 1
ATOM 597 C CA . PHE A 1 74 ? 5.017 -10.961 -2.373 1.00 98.25 74 PHE A CA 1
ATOM 598 C C . PHE A 1 74 ? 6.005 -12.089 -2.692 1.00 98.25 74 PHE A C 1
ATOM 600 O O . PHE A 1 74 ? 6.761 -11.980 -3.655 1.00 98.25 74 PHE A O 1
ATOM 607 N N . GLU A 1 75 ? 5.947 -13.195 -1.947 1.00 98.38 75 GLU A N 1
ATOM 608 C CA . GLU A 1 75 ? 6.765 -14.389 -2.199 1.00 98.38 75 GLU A CA 1
ATOM 609 C C . GLU A 1 75 ? 6.501 -14.987 -3.588 1.00 98.38 75 GLU A C 1
ATOM 611 O O . GLU A 1 75 ? 7.443 -15.239 -4.336 1.00 98.38 75 GLU A O 1
ATOM 616 N N . GLU A 1 76 ? 5.229 -15.134 -3.971 1.00 98.44 76 GLU A N 1
ATOM 617 C CA . GLU A 1 76 ? 4.823 -15.638 -5.290 1.00 98.44 76 GLU A CA 1
ATOM 618 C C . GLU A 1 76 ? 5.361 -14.756 -6.429 1.00 98.44 76 GLU A C 1
ATOM 620 O O . GLU A 1 76 ? 5.978 -15.255 -7.372 1.00 98.44 76 GLU A O 1
ATOM 625 N N . SER A 1 77 ? 5.207 -13.434 -6.302 1.00 98.31 77 SER A N 1
ATOM 626 C CA . SER A 1 77 ? 5.720 -12.476 -7.292 1.00 98.31 77 SER A CA 1
ATOM 627 C C . SER A 1 77 ? 7.247 -12.507 -7.381 1.00 98.31 77 SER A C 1
ATOM 629 O O . SER A 1 77 ? 7.808 -12.391 -8.470 1.00 98.31 77 SER A O 1
ATOM 631 N N . ASN A 1 78 ? 7.935 -12.664 -6.247 1.00 98.31 78 ASN A N 1
ATOM 632 C CA . ASN A 1 78 ? 9.392 -12.741 -6.213 1.00 98.31 78 ASN A CA 1
ATOM 633 C C . ASN A 1 78 ? 9.904 -14.002 -6.925 1.00 98.31 78 ASN A C 1
ATOM 635 O O . ASN A 1 78 ? 10.838 -13.901 -7.717 1.00 98.31 78 ASN A O 1
ATOM 639 N N . CYS A 1 79 ? 9.266 -15.160 -6.718 1.00 97.44 79 CYS A N 1
ATOM 640 C CA . CYS A 1 79 ? 9.574 -16.382 -7.466 1.00 97.44 79 CYS A CA 1
ATOM 641 C C . CYS A 1 79 ? 9.390 -16.184 -8.980 1.00 97.44 79 CYS A C 1
ATOM 643 O O . CYS A 1 79 ? 10.296 -16.498 -9.748 1.00 97.44 79 CYS A O 1
ATOM 645 N N . GLU A 1 80 ? 8.275 -15.586 -9.418 1.00 98.50 80 GLU A N 1
ATOM 646 C CA . GLU A 1 80 ? 8.025 -15.343 -10.848 1.00 98.50 80 GLU A CA 1
ATOM 647 C C . GLU A 1 80 ? 9.067 -14.398 -11.475 1.00 98.50 80 GLU A C 1
ATOM 649 O O . GLU A 1 80 ? 9.508 -14.594 -12.612 1.00 98.50 80 GLU A O 1
ATOM 654 N N . ILE A 1 81 ? 9.476 -13.361 -10.741 1.00 98.25 81 ILE A N 1
ATOM 655 C CA . ILE A 1 81 ? 10.521 -12.433 -11.185 1.00 98.25 81 ILE A CA 1
ATOM 656 C C . ILE A 1 81 ? 11.868 -13.154 -11.290 1.00 98.25 81 ILE A C 1
ATOM 658 O O . ILE A 1 81 ? 12.547 -12.998 -12.305 1.00 98.25 81 ILE A O 1
ATOM 662 N N . GLN A 1 82 ? 12.237 -13.960 -10.291 1.00 98.50 82 GLN A N 1
ATOM 663 C CA . GLN A 1 82 ? 13.476 -14.746 -10.305 1.00 98.50 82 GLN A CA 1
ATOM 664 C C . GLN A 1 82 ? 13.507 -15.730 -11.484 1.00 98.50 82 GLN A C 1
ATOM 666 O O . GLN A 1 82 ? 14.501 -15.784 -12.208 1.00 98.50 82 GLN A O 1
ATOM 671 N N . ASP A 1 83 ? 12.399 -16.420 -11.764 1.00 98.06 83 ASP A N 1
ATOM 672 C CA . ASP A 1 83 ? 12.286 -17.328 -12.913 1.00 98.06 83 ASP A CA 1
ATOM 673 C C . ASP A 1 83 ? 12.457 -16.593 -14.252 1.00 98.06 83 ASP A C 1
ATOM 675 O O . ASP A 1 83 ? 13.148 -17.069 -15.163 1.00 98.06 83 ASP A O 1
ATOM 679 N N . LYS A 1 84 ? 11.851 -15.404 -14.388 1.00 98.25 84 LYS A N 1
ATOM 680 C CA . LYS A 1 84 ? 12.007 -14.559 -15.584 1.00 98.25 84 LYS A CA 1
ATOM 681 C C . LYS A 1 84 ? 13.440 -14.063 -15.746 1.00 98.25 84 LYS A C 1
ATOM 683 O O . LYS A 1 84 ? 13.939 -14.071 -16.871 1.00 98.25 84 LYS A O 1
ATOM 688 N N . ILE A 1 85 ? 14.099 -13.665 -14.657 1.00 98.31 85 ILE A N 1
ATOM 689 C CA . ILE A 1 85 ? 15.510 -13.257 -14.667 1.00 98.31 85 ILE A CA 1
ATOM 690 C C . ILE A 1 85 ? 16.383 -14.425 -15.131 1.00 98.31 85 ILE A C 1
ATOM 692 O O . ILE A 1 85 ? 17.084 -14.276 -16.129 1.00 98.31 85 ILE A O 1
ATOM 696 N N . GLY A 1 86 ? 16.252 -15.609 -14.526 1.00 98.12 86 GLY A N 1
ATOM 697 C CA . GLY A 1 86 ? 17.033 -16.786 -14.925 1.00 98.12 86 GLY A CA 1
ATOM 698 C C . GLY A 1 86 ? 16.780 -17.223 -16.375 1.00 98.12 86 GLY A C 1
ATOM 699 O O . GLY A 1 86 ? 17.682 -17.699 -17.069 1.00 98.12 86 GLY A O 1
ATOM 700 N N . ASN A 1 87 ? 15.561 -17.026 -16.892 1.00 98.00 87 ASN A N 1
ATOM 701 C CA . ASN A 1 87 ? 15.268 -17.244 -18.310 1.00 98.00 87 ASN A CA 1
ATOM 702 C C . ASN A 1 87 ? 16.011 -16.254 -19.219 1.00 98.00 87 ASN A C 1
ATOM 704 O O . ASN A 1 87 ? 16.569 -16.661 -20.240 1.00 98.00 87 ASN A O 1
ATOM 708 N N . LEU A 1 88 ? 16.016 -14.970 -18.856 1.00 97.56 88 LEU A N 1
ATOM 709 C CA . LEU A 1 88 ? 16.709 -13.929 -19.610 1.00 97.56 88 LEU A CA 1
ATOM 710 C C . LEU A 1 88 ? 18.225 -14.117 -19.574 1.00 97.56 88 LEU A C 1
ATOM 712 O O . LEU A 1 88 ? 18.843 -14.037 -20.630 1.00 97.56 88 LEU A O 1
ATOM 716 N N . GLU A 1 89 ? 18.804 -14.426 -18.413 1.00 96.81 89 GLU A N 1
ATOM 717 C CA . GLU A 1 89 ? 20.234 -14.722 -18.265 1.00 96.81 89 GLU A CA 1
ATOM 718 C C . GLU A 1 89 ? 20.658 -15.861 -19.199 1.00 96.81 89 GLU A C 1
ATOM 720 O O . GLU A 1 89 ? 21.579 -15.693 -19.995 1.00 96.81 89 GLU A O 1
ATOM 725 N N . ARG A 1 90 ? 19.911 -16.974 -19.216 1.00 96.19 90 ARG A N 1
ATOM 726 C CA . ARG A 1 90 ? 20.164 -18.094 -20.137 1.00 96.19 90 ARG A CA 1
ATOM 727 C C . ARG A 1 90 ? 20.074 -17.686 -21.609 1.00 96.19 90 ARG A C 1
ATOM 729 O O . ARG A 1 90 ? 20.942 -18.055 -22.393 1.00 96.19 90 ARG A O 1
ATOM 736 N N . ARG A 1 91 ? 19.054 -16.912 -21.997 1.00 94.69 91 ARG A N 1
ATOM 737 C CA . ARG A 1 91 ? 18.911 -16.416 -23.380 1.00 94.69 91 ARG A CA 1
ATOM 738 C C . ARG A 1 91 ? 20.044 -15.471 -23.777 1.00 94.69 91 ARG A C 1
ATOM 740 O O . ARG A 1 91 ? 20.440 -15.470 -24.937 1.00 94.69 91 ARG A O 1
ATOM 747 N N . ILE A 1 92 ? 20.540 -14.659 -22.844 1.00 93.06 92 ILE A N 1
ATOM 748 C CA . ILE A 1 92 ? 21.700 -13.790 -23.065 1.00 93.06 92 ILE A CA 1
ATOM 749 C C . ILE A 1 92 ? 22.943 -14.653 -23.291 1.00 93.06 92 ILE A C 1
ATOM 751 O O . ILE A 1 92 ? 23.602 -14.470 -24.310 1.00 93.06 92 ILE A O 1
ATOM 755 N N . SER A 1 93 ? 23.197 -15.657 -22.445 1.00 90.31 93 SER A N 1
ATOM 756 C CA . SER A 1 93 ? 24.323 -16.584 -22.627 1.00 90.31 93 SER A CA 1
ATOM 757 C C . SER A 1 93 ? 24.258 -17.343 -23.958 1.00 90.31 93 SER A C 1
ATOM 759 O O . SER A 1 93 ? 25.261 -17.439 -24.654 1.00 90.31 93 SER A O 1
ATOM 761 N N . GLU A 1 94 ? 23.079 -17.818 -24.377 1.00 89.38 94 GLU A N 1
ATOM 762 C CA . GLU A 1 94 ? 22.890 -18.464 -25.690 1.00 89.38 94 GLU A CA 1
ATOM 763 C C . GLU A 1 94 ? 23.219 -17.523 -26.866 1.00 89.38 94 GLU A C 1
ATOM 765 O O . GLU A 1 94 ? 23.742 -17.960 -27.895 1.00 89.38 94 GLU A O 1
ATOM 770 N N . LEU A 1 95 ? 22.906 -16.229 -26.737 1.00 83.38 95 LEU A N 1
ATOM 771 C CA . LEU A 1 95 ? 23.231 -15.220 -27.749 1.00 83.38 95 LEU A CA 1
ATOM 772 C C . LEU A 1 95 ? 24.720 -14.858 -27.758 1.00 83.38 95 LEU A C 1
ATOM 774 O O . LEU A 1 95 ? 25.250 -14.584 -28.834 1.00 83.38 95 LEU A O 1
ATOM 778 N N . GLU A 1 96 ? 25.376 -14.860 -26.597 1.00 79.69 96 GLU A N 1
ATOM 779 C CA . GLU A 1 96 ? 26.815 -14.608 -26.452 1.00 79.69 96 GLU A CA 1
ATOM 780 C C . GLU A 1 96 ? 27.668 -15.790 -26.939 1.00 79.69 96 GLU A C 1
ATOM 782 O O . GLU A 1 96 ? 28.689 -15.578 -27.594 1.00 79.69 96 GLU A O 1
ATOM 787 N N . GLU A 1 97 ? 27.247 -17.032 -26.671 1.00 74.75 97 GLU A N 1
ATOM 788 C CA . GLU A 1 97 ? 27.970 -18.240 -27.091 1.00 74.75 97 GLU A CA 1
ATOM 789 C C . GLU A 1 97 ? 27.789 -18.577 -28.568 1.00 74.75 97 GLU A C 1
ATOM 791 O O . GLU A 1 97 ? 28.614 -19.305 -29.123 1.00 74.75 97 GLU A O 1
ATOM 796 N N . ARG A 1 98 ? 26.744 -18.061 -29.234 1.00 69.62 98 ARG A N 1
ATOM 797 C CA . ARG A 1 98 ? 26.573 -18.253 -30.675 1.00 69.62 98 ARG A CA 1
ATOM 798 C C . ARG A 1 98 ? 27.726 -17.533 -31.386 1.00 69.62 98 ARG A C 1
ATOM 800 O O . ARG A 1 98 ? 27.690 -16.304 -31.483 1.00 69.62 98 ARG A O 1
ATOM 807 N N . PRO A 1 99 ? 28.732 -18.250 -31.935 1.00 59.12 99 PRO A N 1
ATOM 808 C CA . PRO A 1 99 ? 29.778 -17.602 -32.711 1.00 59.12 99 PRO A CA 1
ATOM 809 C C . PRO A 1 99 ? 29.067 -16.878 -33.843 1.00 59.12 99 PRO A C 1
ATOM 811 O O . PRO A 1 99 ? 28.133 -17.448 -34.408 1.00 59.12 99 PRO A O 1
ATOM 814 N N . ASN A 1 100 ? 29.467 -15.641 -34.139 1.00 58.78 100 ASN A N 1
ATOM 815 C CA . ASN A 1 100 ? 28.945 -14.828 -35.236 1.00 58.78 100 ASN A CA 1
ATOM 816 C C . ASN A 1 100 ? 28.912 -15.612 -36.563 1.00 58.78 100 ASN A C 1
ATOM 818 O O . ASN A 1 100 ? 29.767 -15.442 -37.425 1.00 58.78 100 ASN A O 1
ATOM 822 N N . TYR A 1 101 ? 27.893 -16.437 -36.766 1.00 51.31 101 TYR A N 1
ATOM 823 C CA . TYR A 1 101 ? 27.436 -16.879 -38.063 1.00 51.31 101 TYR A CA 1
ATOM 824 C C . TYR A 1 101 ? 26.221 -16.022 -38.368 1.00 51.31 101 TYR A C 1
ATOM 826 O O . TYR A 1 101 ? 25.081 -16.472 -38.448 1.00 51.31 101 TYR A O 1
ATOM 834 N N . PHE A 1 102 ? 26.493 -14.728 -38.519 1.00 48.88 102 PHE A N 1
ATOM 835 C CA . PHE A 1 102 ? 25.845 -14.030 -39.605 1.00 48.88 102 PHE A CA 1
ATOM 836 C C . PHE A 1 102 ? 26.306 -14.773 -40.861 1.00 48.88 102 PHE A C 1
ATOM 838 O O . PHE A 1 102 ? 27.482 -14.643 -41.217 1.00 48.88 102 PHE A O 1
ATOM 845 N N . PRO A 1 103 ? 25.452 -15.539 -41.573 1.00 48.72 103 PRO A N 1
ATOM 846 C CA . PRO A 1 103 ? 25.685 -15.590 -42.997 1.00 48.72 103 PRO A CA 1
ATOM 847 C C . PRO A 1 103 ? 25.731 -14.119 -43.394 1.00 48.72 103 PRO A C 1
ATOM 849 O O . PRO A 1 103 ? 24.819 -13.349 -43.070 1.00 48.72 103 PRO A O 1
ATOM 852 N N . ALA A 1 104 ? 26.824 -13.697 -44.014 1.00 45.44 104 ALA A N 1
ATOM 853 C CA . ALA A 1 104 ? 26.825 -12.480 -44.793 1.00 45.44 104 ALA A CA 1
ATOM 854 C C . ALA A 1 104 ? 25.811 -12.694 -45.927 1.00 45.44 104 ALA A C 1
ATOM 856 O O . ALA A 1 104 ? 26.191 -12.928 -47.065 1.00 45.44 104 ALA A O 1
ATOM 857 N N . SER A 1 105 ? 24.515 -12.717 -45.604 1.00 47.59 105 SER A N 1
ATOM 858 C CA . SER A 1 105 ? 23.453 -12.518 -46.562 1.00 47.59 105 SER A CA 1
ATOM 859 C C . SER A 1 105 ? 23.544 -11.029 -46.885 1.00 47.59 105 SER A C 1
ATOM 861 O O . SER A 1 105 ? 23.335 -10.190 -46.001 1.00 47.59 105 SER A O 1
ATOM 863 N N . PRO A 1 106 ? 23.918 -10.656 -48.117 1.00 54.75 106 PRO A N 1
ATOM 864 C CA . PRO A 1 106 ? 23.954 -9.252 -48.523 1.00 54.75 106 PRO A CA 1
ATOM 865 C C . PRO A 1 106 ? 22.559 -8.597 -48.476 1.00 54.75 106 PRO A C 1
ATOM 867 O O . PRO A 1 106 ? 22.427 -7.381 -48.618 1.00 54.75 106 PRO A O 1
ATOM 870 N N . GLU A 1 107 ? 21.515 -9.400 -48.261 1.00 52.28 107 GLU A N 1
ATOM 871 C CA . GLU A 1 107 ? 20.109 -9.029 -48.382 1.00 52.28 107 GLU A CA 1
ATOM 872 C C . GLU A 1 107 ? 19.536 -8.299 -47.160 1.00 52.28 107 GLU A C 1
ATOM 874 O O . GLU A 1 107 ? 18.555 -7.581 -47.313 1.00 52.28 107 GLU A O 1
ATOM 879 N N . PHE A 1 108 ? 20.150 -8.386 -45.971 1.00 51.53 108 PHE A N 1
ATOM 880 C CA . PHE A 1 108 ? 19.657 -7.661 -44.782 1.00 51.53 108 PHE A CA 1
ATOM 881 C C . PHE A 1 108 ? 20.480 -6.424 -44.387 1.00 51.53 108 PHE A C 1
ATOM 883 O O . PHE A 1 108 ? 20.100 -5.711 -43.459 1.00 51.53 108 PHE A O 1
ATOM 890 N N . ILE A 1 109 ? 21.571 -6.115 -45.103 1.00 47.44 109 ILE A N 1
ATOM 891 C CA . ILE A 1 109 ? 22.392 -4.899 -44.878 1.00 47.44 109 ILE A CA 1
ATOM 892 C C . ILE A 1 109 ? 22.441 -3.986 -46.121 1.00 47.44 109 ILE A C 1
ATOM 894 O O . ILE A 1 109 ? 23.195 -3.017 -46.184 1.00 47.44 109 ILE A O 1
ATOM 898 N N . SER A 1 110 ? 21.594 -4.235 -47.115 1.00 51.03 110 SER A N 1
ATOM 899 C CA . SER A 1 110 ? 21.309 -3.279 -48.185 1.00 51.03 110 SER A CA 1
ATOM 900 C C . SER A 1 110 ? 19.793 -3.142 -48.262 1.00 51.03 110 SER A C 1
ATOM 902 O O . SER A 1 110 ? 19.079 -4.124 -48.361 1.00 51.03 110 SER A O 1
ATOM 904 N N . SER A 1 111 ? 19.209 -1.960 -48.098 1.00 52.16 111 SER A N 1
ATOM 905 C CA . SER A 1 111 ? 19.195 -1.017 -49.212 1.00 52.16 111 SER A CA 1
ATOM 906 C C . SER A 1 111 ? 18.648 0.361 -48.822 1.00 52.16 111 SER A C 1
ATOM 908 O O . SER A 1 111 ? 18.077 1.039 -49.669 1.00 52.16 111 SER A O 1
ATOM 910 N N . ARG A 1 112 ? 18.779 0.827 -47.567 1.00 57.91 112 ARG A N 1
ATOM 911 C CA . ARG A 1 112 ? 18.411 2.228 -47.295 1.00 57.91 112 ARG A CA 1
ATOM 912 C C . ARG A 1 112 ? 19.476 3.124 -47.950 1.00 57.91 112 ARG A C 1
ATOM 914 O O . ARG A 1 112 ? 20.633 3.055 -47.522 1.00 57.91 112 ARG A O 1
ATOM 921 N N . PRO A 1 113 ? 19.155 3.913 -48.999 1.00 56.16 113 PRO A N 1
ATOM 922 C CA . PRO A 1 113 ? 20.149 4.762 -49.639 1.00 56.16 113 PRO A CA 1
ATOM 923 C C . PRO A 1 113 ? 20.670 5.730 -48.582 1.00 56.16 113 PRO A C 1
ATOM 925 O O . PRO A 1 113 ? 19.894 6.497 -48.022 1.00 56.16 113 PRO A O 1
ATOM 928 N N . LYS A 1 114 ? 21.968 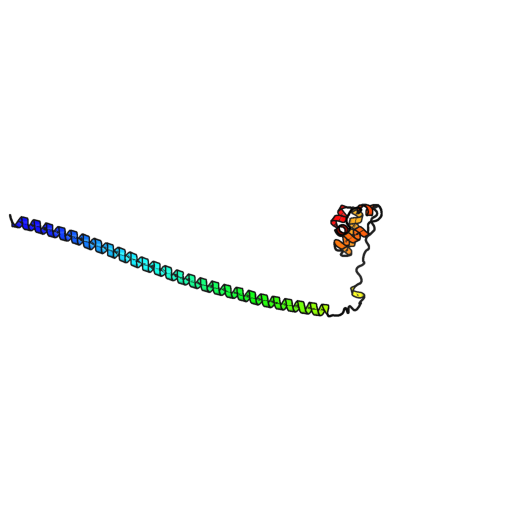5.674 -48.268 1.00 68.56 114 LYS A N 1
ATOM 929 C CA . LYS A 1 114 ? 22.602 6.664 -47.391 1.00 68.56 114 LYS A CA 1
ATOM 930 C C . LYS A 1 114 ? 22.735 7.947 -48.198 1.00 68.56 114 LYS A C 1
ATOM 932 O O . LYS A 1 114 ? 23.750 8.162 -48.863 1.00 68.56 114 LYS A O 1
ATOM 937 N N . VAL A 1 115 ? 21.674 8.751 -48.205 1.00 80.12 115 VAL A N 1
ATOM 938 C CA . VAL A 1 115 ? 21.667 10.040 -48.896 1.00 80.12 115 VAL A CA 1
ATOM 939 C C . VAL A 1 115 ? 22.747 10.889 -48.241 1.00 80.12 115 VAL A C 1
A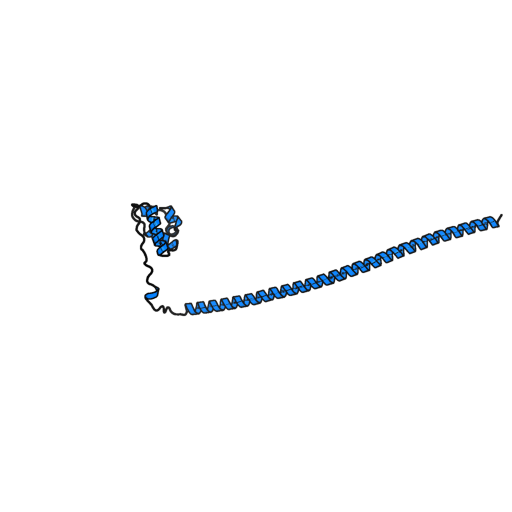TOM 941 O O . VAL A 1 115 ? 22.728 11.095 -47.028 1.00 80.12 115 VAL A O 1
ATOM 944 N N . LYS A 1 116 ? 23.747 11.311 -49.015 1.00 83.00 116 LYS A N 1
ATOM 945 C CA . LYS A 1 116 ? 24.817 12.157 -48.488 1.00 83.00 116 LYS A CA 1
ATOM 946 C C . LYS A 1 116 ? 24.264 13.568 -48.289 1.00 83.00 116 LYS A C 1
ATOM 948 O O . LYS A 1 116 ? 23.603 14.071 -49.198 1.00 83.00 116 LYS A O 1
ATOM 953 N N . PRO A 1 117 ? 24.520 14.205 -47.139 1.00 82.31 117 PRO A N 1
ATOM 954 C CA . PRO A 1 117 ? 24.174 15.603 -46.966 1.00 82.31 117 PRO A CA 1
ATOM 955 C C . PRO A 1 117 ? 25.065 16.452 -47.872 1.00 82.31 117 PRO A C 1
ATOM 957 O O . PRO A 1 117 ? 26.185 16.063 -48.219 1.00 82.31 117 PRO A O 1
ATOM 960 N N . LEU A 1 118 ? 24.546 17.607 -48.265 1.00 85.38 118 LEU A N 1
ATOM 961 C CA . LEU A 1 118 ? 25.311 18.598 -49.008 1.00 85.38 118 LEU A CA 1
ATOM 962 C C . LEU A 1 118 ? 26.382 19.217 -48.106 1.00 85.38 118 LEU A C 1
ATOM 964 O O . LEU A 1 118 ? 26.300 19.152 -46.880 1.00 85.38 118 LEU A O 1
ATOM 968 N N . THR A 1 119 ? 27.390 19.826 -48.717 1.00 92.12 119 THR A N 1
ATOM 969 C CA . THR A 1 119 ? 28.359 20.653 -47.997 1.00 92.12 119 THR A CA 1
ATOM 970 C C . THR A 1 119 ? 27.816 22.066 -47.817 1.00 92.12 119 THR A C 1
ATOM 972 O O . THR A 1 119 ? 27.132 22.571 -48.705 1.00 92.12 119 THR A O 1
ATOM 975 N N . PHE A 1 120 ? 28.153 22.7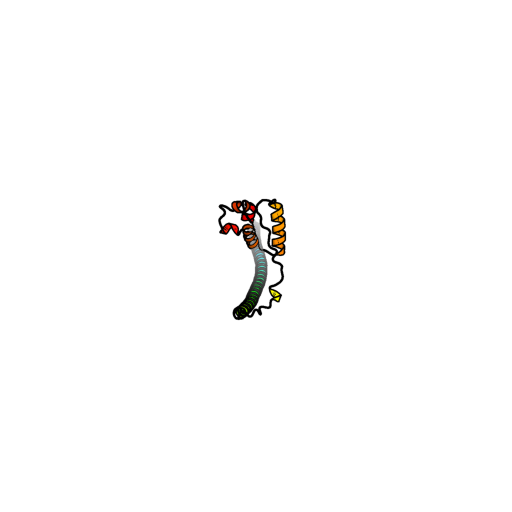11 -46.703 1.00 93.75 120 PHE A N 1
ATOM 976 C CA . PHE A 1 120 ? 27.800 24.100 -46.421 1.00 93.75 120 PHE A CA 1
ATOM 977 C C . PHE A 1 120 ? 29.062 24.953 -46.368 1.00 93.75 120 PHE A C 1
ATOM 979 O O . PHE A 1 120 ? 29.907 24.757 -45.498 1.00 93.75 120 PHE A O 1
ATOM 986 N N . ASP A 1 121 ? 29.193 25.883 -47.305 1.00 90.44 121 ASP A N 1
ATOM 987 C CA . ASP A 1 121 ? 30.324 26.808 -47.425 1.00 90.44 121 ASP A CA 1
ATOM 988 C C . ASP A 1 121 ? 29.944 28.271 -47.131 1.00 90.44 121 ASP A C 1
ATOM 990 O O . ASP A 1 121 ? 30.774 29.166 -47.263 1.00 90.44 121 ASP A O 1
ATOM 994 N N . GLY A 1 122 ? 28.690 28.512 -46.729 1.00 87.06 122 GLY A N 1
ATOM 995 C CA . GLY A 1 122 ? 28.147 29.840 -46.445 1.00 87.06 122 GLY A CA 1
ATOM 996 C C . GLY A 1 122 ? 27.617 30.605 -47.666 1.00 87.06 122 GLY A C 1
ATOM 997 O O . GLY A 1 122 ? 27.163 31.735 -47.500 1.00 87.06 122 GLY A O 1
ATOM 998 N N . GLN A 1 123 ? 27.634 30.029 -48.877 1.00 87.50 123 GLN A N 1
ATOM 999 C CA . GLN A 1 123 ? 27.090 30.694 -50.075 1.00 87.50 123 GLN A CA 1
ATOM 1000 C C . GLN A 1 123 ? 25.556 30.683 -50.121 1.00 87.50 123 GLN A C 1
ATOM 1002 O O . GLN A 1 123 ? 24.927 31.639 -50.576 1.00 87.50 123 GLN A O 1
ATOM 1007 N N . THR A 1 124 ? 24.936 29.601 -49.648 1.00 85.19 124 THR A N 1
ATOM 1008 C CA . THR A 1 124 ? 23.483 29.510 -49.453 1.00 85.19 124 THR A CA 1
ATOM 1009 C C . THR A 1 124 ? 23.106 29.936 -48.039 1.00 85.19 124 THR A C 1
ATOM 1011 O O . THR A 1 124 ? 23.888 29.760 -47.113 1.00 85.19 124 THR A O 1
ATOM 1014 N N . SER A 1 125 ? 21.883 30.430 -47.834 1.00 91.31 125 SER A N 1
ATOM 1015 C CA . SER A 1 125 ? 21.379 30.709 -46.481 1.00 91.31 125 SER A CA 1
ATOM 1016 C C . SER A 1 125 ? 21.390 29.452 -45.595 1.00 91.31 125 SER A C 1
ATOM 1018 O O . SER A 1 125 ? 20.981 28.372 -46.035 1.00 91.31 125 SER A O 1
ATOM 1020 N N . TRP A 1 126 ? 21.789 29.614 -44.329 1.00 91.81 126 TRP A N 1
ATOM 1021 C CA . TRP A 1 126 ? 21.771 28.569 -43.298 1.00 91.81 126 TRP A CA 1
ATOM 1022 C C . TRP A 1 126 ? 20.409 27.873 -43.181 1.00 91.81 126 TRP A C 1
ATOM 1024 O O . TRP A 1 126 ? 20.341 26.650 -43.126 1.00 91.81 126 TRP A O 1
ATOM 1034 N N . THR A 1 127 ? 19.303 28.620 -43.247 1.00 92.44 127 THR A N 1
ATOM 1035 C CA . THR A 1 127 ? 17.943 28.060 -43.154 1.00 92.44 127 THR A CA 1
ATOM 1036 C C . THR A 1 127 ? 17.629 27.091 -44.297 1.00 92.44 127 THR A C 1
ATOM 1038 O O . THR A 1 127 ? 16.968 26.069 -44.092 1.00 92.44 127 THR A O 1
ATOM 1041 N N . VAL A 1 128 ? 18.123 27.389 -45.503 1.00 92.56 128 VAL A N 1
ATOM 1042 C CA . VAL A 1 128 ? 17.932 26.537 -46.686 1.00 92.56 128 VAL A CA 1
ATOM 1043 C C . VAL A 1 128 ? 18.742 25.252 -46.538 1.00 92.56 128 VAL A C 1
ATOM 1045 O O . VAL A 1 128 ? 18.209 24.163 -46.753 1.00 92.56 128 VAL A O 1
ATOM 1048 N N . PHE A 1 129 ? 19.999 25.372 -46.108 1.00 94.12 129 PHE A N 1
ATOM 1049 C CA . PHE A 1 129 ? 20.861 24.224 -45.847 1.00 94.12 129 PHE A CA 1
ATOM 1050 C C . PHE A 1 129 ? 20.303 23.327 -44.734 1.00 94.12 129 PHE A C 1
ATOM 1052 O O . PHE A 1 129 ? 20.171 22.120 -44.933 1.00 94.12 129 PHE A O 1
ATOM 1059 N N . LYS A 1 130 ? 19.905 23.911 -43.596 1.00 93.50 130 LYS A N 1
ATOM 1060 C CA . LYS A 1 130 ? 19.344 23.187 -42.448 1.00 93.50 130 LYS A CA 1
ATOM 1061 C C . LYS A 1 130 ? 18.106 22.382 -42.839 1.00 93.50 130 LYS A C 1
ATOM 1063 O O . LYS A 1 130 ? 18.032 21.197 -42.543 1.00 93.50 130 LYS A O 1
ATOM 1068 N N . THR A 1 131 ? 17.198 22.977 -43.614 1.00 94.12 131 THR A N 1
ATOM 1069 C CA . THR A 1 131 ? 16.001 22.276 -44.111 1.00 94.12 131 THR A CA 1
ATOM 1070 C C . THR A 1 131 ? 16.364 21.044 -44.948 1.00 94.12 131 THR A C 1
ATOM 1072 O O . THR A 1 131 ? 15.785 19.973 -44.775 1.00 94.12 131 THR A O 1
ATOM 1075 N N . GLN A 1 132 ? 17.343 21.162 -45.849 1.00 92.75 132 GLN A N 1
ATOM 1076 C CA . GLN A 1 132 ? 17.799 20.034 -46.669 1.00 92.75 132 GLN A CA 1
ATOM 1077 C C . GLN A 1 132 ? 18.510 18.969 -45.822 1.00 92.75 132 GLN A C 1
ATOM 1079 O O . GLN A 1 132 ? 18.293 17.771 -46.013 1.00 92.75 132 GLN A O 1
ATOM 1084 N N . PHE A 1 133 ? 19.322 19.400 -44.859 1.00 93.88 133 PHE A N 1
ATOM 1085 C CA . PHE A 1 133 ? 20.009 18.528 -43.914 1.00 93.88 133 PHE A CA 1
ATOM 1086 C C . PHE A 1 133 ? 19.024 17.738 -43.035 1.00 93.88 133 PHE A C 1
ATOM 1088 O O . PHE A 1 133 ? 19.201 16.533 -42.845 1.00 93.88 133 PHE A O 1
ATOM 1095 N N . ASP A 1 134 ? 17.945 18.367 -42.569 1.00 93.44 134 ASP A N 1
ATOM 1096 C CA . ASP A 1 134 ? 16.896 17.732 -41.763 1.00 93.44 134 ASP A CA 1
ATOM 1097 C C . ASP A 1 134 ? 16.126 16.664 -42.552 1.00 93.44 134 ASP A C 1
ATOM 1099 O O . ASP A 1 134 ? 15.867 15.570 -42.038 1.00 93.44 134 ASP A O 1
ATOM 1103 N N . VAL A 1 135 ? 15.834 16.925 -43.831 1.00 92.88 135 VAL A N 1
ATOM 1104 C CA . VAL A 1 135 ? 15.232 15.931 -44.738 1.00 92.88 135 VAL A CA 1
ATOM 1105 C C . VAL A 1 135 ? 16.154 14.719 -44.910 1.00 92.88 135 VAL A C 1
ATOM 1107 O O . VAL A 1 135 ? 15.707 13.570 -44.808 1.00 92.88 135 VAL A O 1
ATOM 1110 N N . VAL A 1 136 ? 17.451 14.954 -45.129 1.00 91.44 136 VAL A N 1
ATOM 1111 C CA . VAL A 1 136 ? 18.453 13.888 -45.297 1.00 91.44 136 VAL A CA 1
ATOM 1112 C C . VAL A 1 136 ? 18.637 13.085 -44.008 1.00 91.44 136 VAL A C 1
ATOM 1114 O O . VAL A 1 136 ? 18.640 11.852 -44.045 1.00 91.44 136 VAL A O 1
ATOM 1117 N N . SER A 1 137 ? 18.749 13.756 -42.862 1.00 92.00 137 SER A N 1
ATOM 1118 C CA . SER A 1 137 ? 18.957 13.099 -41.569 1.00 92.00 137 SER A CA 1
ATOM 1119 C C . SER A 1 137 ? 17.755 12.255 -41.148 1.00 92.00 137 SER A C 1
ATOM 1121 O O . SER A 1 137 ? 17.937 11.131 -40.676 1.00 92.00 137 SER A O 1
ATOM 1123 N N . SER A 1 138 ? 16.536 12.738 -41.404 1.00 89.62 138 SER A N 1
ATOM 1124 C CA . SER A 1 138 ? 15.293 11.997 -41.158 1.00 89.62 138 SER A CA 1
ATOM 1125 C C . SER A 1 138 ? 15.183 10.770 -42.062 1.00 89.62 138 SER A C 1
ATOM 1127 O O . SER A 1 138 ? 14.884 9.673 -41.591 1.00 89.62 138 SER A O 1
ATOM 1129 N N . THR A 1 139 ? 15.512 10.920 -43.351 1.00 88.12 139 THR A N 1
ATOM 1130 C CA . THR A 1 139 ? 15.534 9.806 -44.316 1.00 88.12 139 THR A CA 1
ATOM 1131 C C . THR A 1 139 ? 16.522 8.721 -43.880 1.00 88.12 139 THR A C 1
ATOM 1133 O O . THR A 1 139 ? 16.213 7.524 -43.908 1.00 88.12 139 THR A O 1
ATOM 1136 N N . ASN A 1 140 ? 17.690 9.137 -43.393 1.00 86.81 140 ASN A N 1
ATOM 1137 C CA . ASN A 1 140 ? 18.742 8.236 -42.939 1.00 86.81 140 ASN A CA 1
ATOM 1138 C C . ASN A 1 140 ? 18.559 7.723 -41.497 1.00 86.81 140 ASN A C 1
ATOM 1140 O O . ASN A 1 140 ? 19.323 6.853 -41.081 1.00 86.81 140 ASN A O 1
ATOM 1144 N N . GLY A 1 141 ? 17.573 8.223 -40.744 1.00 88.31 141 GLY A N 1
ATOM 1145 C CA . GLY A 1 141 ? 17.320 7.821 -39.357 1.00 88.31 141 GLY A CA 1
ATOM 1146 C C . GLY A 1 141 ? 18.456 8.180 -38.3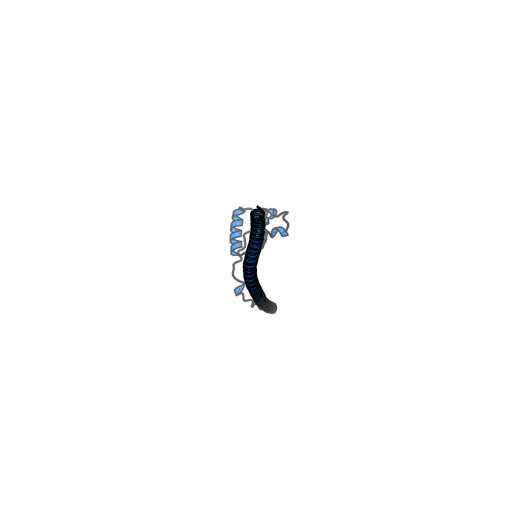95 1.00 88.31 141 GLY A C 1
ATOM 1147 O O . GLY A 1 141 ? 18.775 7.396 -37.504 1.00 88.31 141 GLY A O 1
ATOM 1148 N N . TRP A 1 142 ? 19.117 9.320 -38.599 1.00 91.88 142 TRP A N 1
ATOM 1149 C CA . TRP A 1 142 ? 20.227 9.737 -37.743 1.00 91.88 142 TRP A CA 1
ATOM 1150 C C . TRP A 1 142 ? 19.755 10.140 -36.345 1.00 91.88 142 TRP A C 1
ATOM 1152 O O . TRP A 1 142 ? 18.801 10.903 -36.194 1.00 91.88 142 TRP A 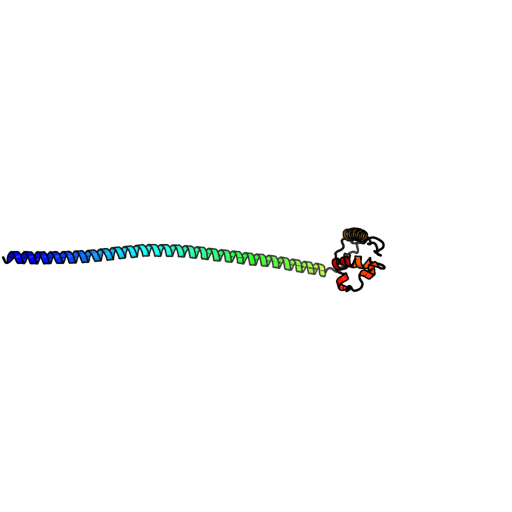O 1
ATOM 1162 N N . THR A 1 143 ? 20.480 9.677 -35.327 1.00 91.94 143 THR A N 1
ATOM 1163 C CA . THR A 1 143 ? 20.372 10.199 -33.959 1.00 91.94 143 THR A CA 1
ATOM 1164 C C . THR A 1 143 ? 20.978 11.600 -33.881 1.00 91.94 143 THR A C 1
ATOM 1166 O O . THR A 1 143 ? 21.762 11.991 -34.747 1.00 91.94 143 THR A O 1
ATOM 1169 N N . ASP A 1 144 ? 20.668 12.361 -32.834 1.00 93.50 144 ASP A N 1
ATOM 1170 C CA . ASP A 1 144 ? 21.167 13.738 -32.713 1.00 93.50 144 ASP A CA 1
ATOM 1171 C C . ASP A 1 144 ? 22.698 13.811 -32.632 1.00 93.50 144 ASP A C 1
ATOM 1173 O O . ASP A 1 144 ? 23.305 14.700 -33.223 1.00 93.50 144 ASP A O 1
ATOM 1177 N N . PHE A 1 145 ? 23.338 12.801 -32.038 1.00 92.06 145 PHE A N 1
ATOM 1178 C CA . PHE A 1 145 ? 24.793 12.638 -32.077 1.00 92.06 145 PHE A CA 1
ATOM 1179 C C . PHE A 1 145 ? 25.335 12.487 -33.512 1.00 92.06 145 PHE A C 1
ATOM 1181 O O . PHE A 1 145 ? 26.325 13.119 -33.897 1.00 92.06 145 PHE A O 1
ATOM 1188 N N . MET A 1 146 ? 24.681 11.653 -34.331 1.00 91.25 146 MET A N 1
ATOM 1189 C CA . MET A 1 146 ? 25.062 11.453 -35.733 1.00 91.25 146 MET A CA 1
ATOM 1190 C C . MET A 1 146 ? 24.816 12.718 -36.560 1.00 91.25 146 MET A C 1
ATOM 1192 O O . MET A 1 146 ? 25.653 13.065 -37.392 1.00 91.25 146 MET A O 1
ATOM 1196 N N . LYS A 1 147 ? 23.707 13.427 -36.310 1.00 94.25 147 LYS A N 1
ATOM 1197 C CA . LYS A 1 147 ? 23.410 14.722 -36.935 1.00 94.25 147 LYS A CA 1
ATOM 1198 C C . LYS A 1 147 ? 24.485 15.752 -36.607 1.00 94.25 147 LYS A C 1
ATOM 1200 O O . LYS A 1 147 ? 24.988 16.374 -37.532 1.00 94.25 147 LYS A O 1
ATOM 1205 N N . ALA A 1 148 ? 24.885 15.886 -35.343 1.00 94.31 148 ALA A N 1
ATOM 1206 C CA . ALA A 1 148 ? 25.928 16.824 -34.929 1.00 94.31 148 ALA A CA 1
ATOM 1207 C C . ALA A 1 148 ? 27.256 16.537 -35.645 1.00 94.31 148 ALA A C 1
ATOM 1209 O O . ALA A 1 148 ? 27.809 17.403 -36.322 1.00 94.31 148 ALA A O 1
ATOM 1210 N N . SER A 1 149 ? 27.701 15.277 -35.598 1.00 92.62 149 SER A N 1
ATOM 1211 C CA . SER A 1 149 ? 28.940 14.834 -36.251 1.00 92.62 149 SER A CA 1
ATOM 1212 C C . SER A 1 149 ? 28.919 15.100 -37.757 1.00 92.62 149 SER A C 1
ATOM 1214 O O . SER A 1 149 ? 29.890 15.582 -38.342 1.00 92.62 149 SER A O 1
ATOM 1216 N N . GLN A 1 150 ? 27.791 14.801 -38.400 1.00 93.69 150 GLN A N 1
ATOM 1217 C CA . GLN A 1 150 ? 27.644 14.967 -39.834 1.00 93.69 150 GLN A CA 1
ATOM 1218 C C . GLN A 1 150 ? 27.481 16.437 -40.242 1.00 93.69 150 GLN A C 1
ATOM 1220 O O . GLN A 1 150 ? 27.961 16.817 -41.311 1.00 93.69 150 GLN A O 1
ATOM 1225 N N . LEU A 1 151 ? 26.847 17.263 -39.411 1.00 94.00 151 LEU A N 1
ATOM 1226 C CA . LEU A 1 151 ? 26.722 18.701 -39.619 1.00 94.00 151 LEU A CA 1
ATOM 1227 C C . LEU A 1 151 ? 28.105 19.354 -39.594 1.00 94.00 151 LEU A C 1
ATOM 1229 O O . LEU A 1 151 ? 28.483 19.992 -40.572 1.00 94.00 151 LEU A O 1
ATOM 1233 N N . VAL A 1 152 ? 28.906 19.066 -38.562 1.00 94.00 152 VAL A N 1
ATOM 1234 C CA . VAL A 1 152 ? 30.315 19.489 -38.459 1.00 94.00 152 VAL A CA 1
ATOM 1235 C C . VAL A 1 152 ? 31.114 19.044 -39.686 1.00 94.00 152 VAL A C 1
ATOM 1237 O O . VAL A 1 152 ? 31.810 19.845 -40.307 1.00 94.00 152 VAL A O 1
ATOM 1240 N N . ALA A 1 153 ? 30.968 17.781 -40.101 1.00 92.75 153 ALA A N 1
ATOM 1241 C CA . ALA A 1 153 ? 31.668 17.239 -41.266 1.00 92.75 153 ALA A CA 1
ATOM 1242 C C . ALA A 1 153 ? 31.221 17.844 -42.609 1.00 92.75 153 ALA A C 1
ATOM 1244 O O . ALA A 1 153 ? 31.944 17.705 -43.602 1.00 92.75 153 ALA A O 1
ATOM 1245 N N . SER A 1 154 ? 30.053 18.489 -42.661 1.00 93.50 154 SER A N 1
ATOM 1246 C CA . SER A 1 154 ? 29.501 19.110 -43.871 1.00 93.50 154 SER A CA 1
ATOM 1247 C C . SER A 1 154 ? 29.962 20.559 -44.056 1.00 93.50 154 SER A C 1
ATOM 1249 O O . SER A 1 154 ? 29.919 21.057 -45.180 1.00 93.50 154 SER A O 1
ATOM 1251 N N . LEU A 1 155 ? 30.451 21.220 -43.001 1.00 93.56 155 LEU A N 1
ATOM 1252 C CA . LEU A 1 155 ? 30.950 22.597 -43.067 1.00 93.56 155 LEU A CA 1
ATOM 1253 C C . LEU A 1 155 ? 32.260 22.695 -43.857 1.00 93.56 155 LEU A C 1
ATOM 1255 O O . LEU A 1 155 ? 33.167 21.869 -43.712 1.00 93.56 155 LEU A O 1
ATOM 1259 N N . ARG A 1 156 ? 32.382 23.717 -44.700 1.00 94.06 156 ARG A N 1
ATOM 1260 C CA . ARG A 1 156 ? 33.563 24.020 -45.520 1.00 94.06 156 ARG A CA 1
ATOM 1261 C C . ARG A 1 156 ? 33.817 25.528 -45.530 1.00 94.06 156 ARG A C 1
ATOM 1263 O O . ARG A 1 156 ? 32.924 26.311 -45.234 1.00 94.06 156 ARG A O 1
ATOM 1270 N N . GLY A 1 157 ? 35.034 25.931 -45.893 1.00 90.50 157 GLY A N 1
ATOM 1271 C CA . GLY A 1 157 ? 35.387 27.348 -46.036 1.00 90.50 157 GLY A CA 1
ATOM 1272 C C . GLY A 1 157 ? 35.111 28.165 -44.768 1.00 90.50 157 GLY A C 1
ATOM 1273 O O . GLY A 1 157 ? 35.288 27.664 -43.659 1.00 90.50 157 GLY A O 1
ATOM 1274 N N . SER A 1 158 ? 34.631 29.398 -44.941 1.00 88.75 158 SER A N 1
ATOM 1275 C CA . SER A 1 158 ? 34.316 30.322 -43.841 1.00 88.75 158 SER A CA 1
ATOM 1276 C C . SER A 1 158 ? 33.234 29.796 -42.891 1.00 88.75 158 SER A C 1
ATOM 1278 O O . SER A 1 158 ? 33.260 30.109 -41.706 1.00 88.75 158 SER A O 1
ATOM 1280 N N . ALA A 1 159 ? 32.319 28.941 -43.361 1.00 88.88 159 ALA A N 1
ATOM 1281 C CA . ALA A 1 159 ? 31.312 28.324 -42.499 1.00 88.88 159 ALA A CA 1
ATOM 1282 C C . ALA A 1 159 ? 31.912 27.324 -41.492 1.00 88.88 159 ALA A C 1
ATOM 1284 O O . ALA A 1 159 ? 31.340 27.110 -40.428 1.00 88.88 159 ALA A O 1
ATOM 1285 N N . ALA A 1 160 ? 33.068 26.721 -41.795 1.00 92.25 160 ALA A N 1
ATOM 1286 C CA . ALA A 1 160 ? 33.763 25.845 -40.850 1.00 92.25 160 ALA A CA 1
ATOM 1287 C C . ALA A 1 160 ? 34.519 26.630 -39.762 1.00 92.25 160 ALA A C 1
ATOM 1289 O O . ALA A 1 160 ? 34.702 26.116 -38.659 1.00 92.25 160 ALA A O 1
ATOM 1290 N N . GLU A 1 161 ? 34.925 27.873 -40.043 1.00 92.12 161 GLU A N 1
ATOM 1291 C CA . GLU A 1 161 ? 35.651 28.730 -39.091 1.00 92.12 161 GLU A CA 1
ATOM 1292 C C . GLU A 1 161 ? 34.793 29.123 -37.883 1.00 92.12 161 GLU A C 1
ATOM 1294 O O . GLU A 1 161 ? 35.317 29.357 -36.801 1.00 92.12 161 GLU A O 1
ATOM 1299 N N . VAL A 1 162 ? 33.467 29.096 -38.027 1.00 89.81 162 VAL A N 1
ATOM 1300 C CA . VAL A 1 162 ? 32.498 29.325 -36.944 1.00 89.81 162 VAL A CA 1
ATOM 1301 C C . VAL A 1 162 ? 32.642 28.319 -35.791 1.00 89.81 162 VAL A C 1
ATOM 1303 O O . VAL A 1 162 ? 32.286 28.617 -34.653 1.00 89.81 162 VAL A O 1
ATOM 1306 N N . LEU A 1 163 ? 33.213 27.137 -36.053 1.00 91.88 163 LEU A N 1
ATOM 1307 C CA . LEU A 1 163 ? 33.499 26.146 -35.012 1.00 91.88 163 LEU A CA 1
ATOM 1308 C C . LEU A 1 163 ? 34.802 26.427 -34.243 1.00 91.88 163 LEU A C 1
ATOM 1310 O O . LEU A 1 163 ? 35.129 25.702 -33.298 1.00 91.88 163 LEU A O 1
ATOM 1314 N N . GLN A 1 164 ? 35.567 27.453 -34.629 1.00 91.94 164 GLN A N 1
ATOM 1315 C CA . GLN A 1 164 ? 36.817 27.807 -33.967 1.00 91.94 164 GLN A CA 1
ATOM 1316 C C . GLN A 1 164 ? 36.559 28.207 -32.507 1.00 91.94 164 GLN A C 1
ATOM 1318 O O . GLN A 1 164 ? 35.779 29.106 -32.210 1.00 91.94 164 GLN A O 1
ATOM 1323 N N . GLY A 1 165 ? 37.247 27.538 -31.579 1.00 89.06 165 GLY A N 1
ATOM 1324 C CA . GLY A 1 165 ? 37.117 27.786 -30.139 1.00 89.06 165 GLY A CA 1
ATOM 1325 C C . GLY A 1 165 ? 36.079 26.915 -29.424 1.00 89.06 165 GLY A C 1
ATOM 1326 O O . GLY A 1 165 ? 36.025 26.951 -28.195 1.00 89.06 165 GLY A O 1
ATOM 1327 N N . ILE A 1 166 ? 35.311 26.088 -30.146 1.00 93.12 166 ILE A N 1
ATOM 1328 C CA . ILE A 1 166 ? 34.427 25.087 -29.535 1.00 93.12 166 ILE A CA 1
ATOM 1329 C C . ILE A 1 166 ? 35.233 23.805 -29.242 1.00 93.12 166 ILE A C 1
ATOM 1331 O O . ILE A 1 166 ? 35.858 23.257 -30.154 1.00 93.12 166 ILE A O 1
ATOM 1335 N N . PRO A 1 167 ? 35.233 23.292 -27.996 1.00 93.88 167 PRO A N 1
ATOM 1336 C CA . PRO A 1 167 ? 35.882 22.023 -27.667 1.00 93.88 167 PRO A CA 1
ATOM 1337 C C . PRO A 1 167 ? 35.291 20.835 -28.441 1.00 93.88 167 PRO A C 1
ATOM 1339 O O . PRO A 1 167 ? 34.080 20.753 -28.647 1.00 93.88 167 PRO A O 1
ATOM 1342 N N . ALA A 1 168 ? 36.133 19.876 -28.835 1.00 90.75 168 ALA A N 1
ATOM 1343 C CA . ALA A 1 168 ? 35.721 18.749 -29.677 1.00 90.75 168 ALA A CA 1
ATOM 1344 C C . ALA A 1 168 ? 34.647 17.849 -29.034 1.00 90.75 168 ALA A C 1
ATOM 1346 O O . ALA A 1 168 ? 33.777 17.339 -29.737 1.00 90.75 168 ALA A O 1
ATOM 1347 N N . ASP A 1 169 ? 34.655 17.690 -27.708 1.00 90.62 169 ASP A N 1
ATOM 1348 C CA . ASP A 1 169 ? 33.624 16.948 -26.972 1.00 90.62 169 ASP A CA 1
ATOM 1349 C C . ASP A 1 169 ? 32.244 17.617 -27.080 1.00 90.62 169 ASP A C 1
ATOM 1351 O O . ASP A 1 169 ? 31.220 16.932 -27.102 1.00 90.62 169 ASP A O 1
ATOM 1355 N N . LYS A 1 170 ? 32.207 18.946 -27.236 1.00 92.25 170 LYS A N 1
ATOM 1356 C CA . LYS A 1 170 ? 30.978 19.737 -27.397 1.00 92.25 170 LYS A CA 1
ATOM 1357 C C . LYS A 1 170 ? 30.444 19.755 -28.827 1.00 92.25 170 LYS A C 1
ATOM 1359 O O . LYS A 1 170 ? 29.258 19.997 -29.016 1.00 92.25 170 LYS A O 1
ATOM 1364 N N . LEU A 1 171 ? 31.269 19.421 -29.821 1.00 92.00 171 LEU A N 1
ATOM 1365 C CA . LEU A 1 171 ? 30.849 19.283 -31.225 1.00 92.00 171 LEU A CA 1
ATOM 1366 C C . LEU A 1 171 ? 30.000 18.026 -31.491 1.00 92.00 171 LEU A C 1
ATOM 1368 O O . LEU A 1 171 ? 29.527 17.816 -32.606 1.00 92.00 171 LEU A O 1
ATOM 1372 N N . THR A 1 172 ? 29.792 17.195 -30.468 1.00 91.12 172 THR A N 1
ATOM 1373 C CA . THR A 1 172 ? 28.882 16.043 -30.510 1.00 91.12 172 THR A CA 1
ATOM 1374 C C . THR A 1 172 ? 27.447 16.393 -30.103 1.00 91.12 172 THR A C 1
ATOM 1376 O O . THR A 1 172 ? 26.537 15.596 -30.334 1.00 91.12 172 THR A O 1
ATOM 1379 N N . ASP A 1 173 ? 27.231 17.589 -29.541 1.00 94.94 173 ASP A N 1
ATOM 1380 C CA . ASP A 1 173 ? 25.914 18.109 -29.184 1.00 94.94 173 ASP A CA 1
ATOM 1381 C C . ASP A 1 173 ? 25.332 18.937 -30.335 1.00 94.94 173 ASP A C 1
ATOM 1383 O O . ASP A 1 173 ? 25.859 19.990 -30.703 1.00 94.94 173 ASP A O 1
ATOM 1387 N N . LEU A 1 174 ? 24.214 18.470 -30.893 1.00 94.31 174 LEU A N 1
ATOM 1388 C CA . LEU A 1 174 ? 23.577 19.089 -32.058 1.00 94.31 174 LEU A CA 1
ATOM 1389 C C . LEU A 1 174 ? 23.204 20.552 -31.796 1.00 94.31 174 LEU A C 1
ATOM 1391 O O . LEU A 1 174 ? 23.455 21.414 -32.632 1.00 94.31 174 LEU A O 1
ATOM 1395 N N . THR A 1 175 ? 22.666 20.844 -30.613 1.00 94.62 175 THR A N 1
ATOM 1396 C CA . THR A 1 175 ? 22.221 22.196 -30.246 1.00 94.62 175 THR A CA 1
ATOM 1397 C C . THR A 1 175 ? 23.389 23.180 -30.188 1.00 94.62 175 THR A C 1
ATOM 1399 O O . THR A 1 175 ? 23.251 24.338 -30.579 1.00 94.62 175 THR A O 1
ATOM 1402 N N . THR A 1 176 ? 24.543 22.735 -29.693 1.00 93.88 176 THR A N 1
ATOM 1403 C CA . THR A 1 176 ? 25.766 23.542 -29.615 1.00 93.88 176 THR A CA 1
ATOM 1404 C C . THR A 1 176 ? 26.282 23.886 -31.009 1.00 93.88 176 THR A C 1
ATOM 1406 O O . THR A 1 176 ? 26.598 25.047 -31.264 1.00 93.88 176 THR A O 1
ATOM 1409 N N . VAL A 1 177 ? 26.306 22.911 -31.924 1.00 92.81 177 VAL A N 1
ATOM 1410 C CA . VAL A 1 177 ? 26.732 23.129 -33.316 1.00 92.81 177 VAL A CA 1
ATOM 1411 C C . VAL A 1 177 ? 25.754 24.050 -34.054 1.00 92.81 177 VAL A C 1
ATOM 1413 O O . VAL A 1 177 ? 26.183 24.978 -34.730 1.00 92.81 177 VAL A O 1
ATOM 1416 N N . GLU A 1 178 ? 24.443 23.857 -33.889 1.00 92.75 178 GLU A N 1
ATOM 1417 C CA . GLU A 1 178 ? 23.429 24.696 -34.541 1.00 92.75 178 GLU A CA 1
ATOM 1418 C C . GLU A 1 178 ? 23.384 26.136 -34.031 1.00 92.75 178 GLU A C 1
ATOM 1420 O O . GLU A 1 178 ? 23.001 27.020 -34.782 1.00 92.75 178 GLU A O 1
ATOM 1425 N N . LYS A 1 179 ? 23.728 26.382 -32.763 1.00 92.81 179 LYS A N 1
ATOM 1426 C CA . LYS A 1 179 ? 23.793 27.744 -32.208 1.00 92.81 179 LYS A CA 1
ATOM 1427 C C . LYS A 1 179 ? 24.990 28.534 -32.718 1.00 92.81 179 LYS A C 1
ATOM 1429 O O . LYS A 1 179 ? 24.967 29.759 -32.645 1.00 92.81 179 LYS A O 1
ATOM 1434 N N . ALA A 1 180 ? 26.042 27.839 -33.138 1.00 88.94 180 ALA A N 1
ATOM 1435 C CA . ALA A 1 180 ? 27.217 28.482 -33.693 1.00 88.94 180 ALA A CA 1
ATOM 1436 C C . ALA A 1 180 ? 26.937 29.002 -35.117 1.00 88.94 180 ALA A C 1
ATOM 1438 O O . ALA A 1 180 ? 27.422 30.076 -35.458 1.00 88.94 180 ALA A O 1
ATOM 1439 N N . LEU A 1 181 ? 26.138 28.263 -35.900 1.00 87.44 181 LEU A N 1
ATOM 1440 C CA . LEU A 1 181 ? 25.825 28.487 -37.322 1.00 87.44 181 LEU A CA 1
ATOM 1441 C C . LEU A 1 181 ? 24.617 29.408 -37.560 1.00 87.44 181 LEU A C 1
ATOM 1443 O O . LEU A 1 181 ? 24.723 30.262 -38.469 1.00 87.44 181 LEU A O 1
#

pLDDT: mean 89.9, std 12.88, range [45.44, 98.75]

Radius of gyration: 52.22 Å; chains: 1; bounding box: 90×49×138 Å

Organism: Araneus ventricosus (NCBI:txid182803)

Foldseek 3Di:
DVVVVVVVVVVVVVVVVVVVVVVVVVVVVVVVVVVVVVVVVVVVVVVVVVVVVVVVVVVVVVVVVVVVVVVVVVVVVVVVVVVVVVVVVVVVVVVVPPPPPPVPPVVPVDDLPLDQQAADAPPDDPVVSVVSLVVNCVSVVDDQLRSLVSNQVRYDHPRNCLCPPPDPVCSSHNVSSVVSD